Protein AF-A0A1Y4U0S9-F1 (afdb_monomer)

Secondary structure (DSSP, 8-state):
-HHHHHHHHHHHHHHHHHHHHHHHHHHHHHHHHHHHTT-S-HHHHHHHHHHSHHHHHHHHHHHHHHHTS------HHHHHHHHHHHHHHHHHHHHHHHHHHHHHHHHH--

pLDDT: mean 80.23, std 7.9, range [49.72, 89.56]

Structure (mmCIF, N/CA/C/O backbone):
data_AF-A0A1Y4U0S9-F1
#
_entry.id   AF-A0A1Y4U0S9-F1
#
loop_
_atom_site.group_PDB
_atom_site.id
_atom_site.type_symbol
_atom_site.label_atom_id
_atom_site.label_alt_id
_atom_site.label_comp_id
_atom_site.label_asym_id
_atom_site.label_entity_id
_atom_site.label_seq_id
_atom_site.pdbx_PDB_ins_code
_atom_site.Cartn_x
_atom_site.Cartn_y
_atom_site.Cartn_z
_atom_site.occupancy
_atom_site.B_iso_or_equiv
_atom_site.auth_seq_id
_atom_site.auth_comp_id
_atom_site.auth_asym_id
_atom_site.auth_atom_id
_atom_site.pdbx_PDB_model_num
ATOM 1 N N . MET A 1 1 ? 11.997 0.135 -33.592 1.00 58.25 1 MET A N 1
ATOM 2 C CA . MET A 1 1 ? 10.717 0.126 -32.851 1.00 58.25 1 MET A CA 1
ATOM 3 C C . MET A 1 1 ? 10.738 -0.818 -31.643 1.00 58.25 1 MET A C 1
ATOM 5 O O . MET A 1 1 ? 10.171 -0.451 -30.630 1.00 58.25 1 MET A O 1
ATOM 9 N N . GLU A 1 2 ? 11.461 -1.945 -31.673 1.00 71.19 2 GLU A N 1
ATOM 10 C CA . GLU A 1 2 ? 11.499 -2.925 -30.561 1.00 71.19 2 GLU A CA 1
ATOM 11 C C . GLU A 1 2 ? 12.079 -2.409 -29.223 1.00 71.19 2 GLU A C 1
ATOM 13 O O . GLU A 1 2 ? 11.519 -2.671 -28.161 1.00 71.19 2 GLU A O 1
ATOM 18 N N . TRP A 1 3 ? 13.178 -1.641 -29.243 1.00 75.75 3 TRP A N 1
ATOM 19 C CA . TRP A 1 3 ? 13.875 -1.222 -28.012 1.00 75.75 3 TRP A CA 1
ATOM 20 C C . TRP A 1 3 ? 13.047 -0.306 -27.102 1.00 75.75 3 TRP A C 1
ATOM 22 O O . TRP A 1 3 ? 13.068 -0.462 -25.884 1.00 75.75 3 TRP A O 1
ATOM 32 N N . HIS A 1 4 ? 12.278 0.617 -27.678 1.00 76.00 4 HIS 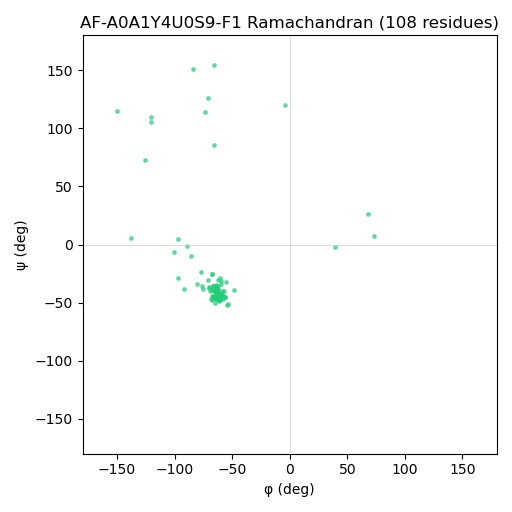A N 1
ATOM 33 C CA . HIS A 1 4 ? 11.447 1.546 -26.909 1.00 76.00 4 HIS A CA 1
ATOM 34 C C . HIS A 1 4 ? 10.266 0.838 -26.244 1.00 76.00 4 HIS A C 1
ATOM 36 O O . HIS A 1 4 ? 9.935 1.136 -25.097 1.00 76.00 4 HIS A O 1
ATOM 42 N N . THR A 1 5 ? 9.673 -0.145 -26.926 1.00 81.00 5 THR A N 1
ATOM 43 C CA . THR A 1 5 ? 8.606 -0.980 -26.364 1.00 81.00 5 THR A CA 1
ATOM 44 C C . THR A 1 5 ? 9.116 -1.767 -25.160 1.00 81.00 5 THR A C 1
ATOM 46 O O . THR A 1 5 ? 8.463 -1.781 -24.120 1.00 81.00 5 THR A O 1
ATOM 49 N N . ILE A 1 6 ? 10.315 -2.353 -25.252 1.00 84.12 6 ILE A N 1
ATOM 50 C CA . ILE A 1 6 ? 10.932 -3.096 -24.142 1.00 84.12 6 ILE A CA 1
ATOM 51 C C . ILE A 1 6 ? 11.160 -2.176 -22.932 1.00 84.12 6 ILE A C 1
ATOM 53 O O . ILE A 1 6 ? 10.769 -2.516 -21.815 1.00 84.12 6 ILE A O 1
ATOM 57 N N . VAL A 1 7 ? 11.729 -0.987 -23.150 1.00 82.56 7 VAL A N 1
ATOM 58 C CA . VAL A 1 7 ? 11.983 -0.009 -22.078 1.00 82.56 7 VAL A CA 1
ATOM 59 C C . VAL A 1 7 ? 10.674 0.477 -21.442 1.00 82.56 7 VAL A C 1
ATOM 61 O O . VAL A 1 7 ? 10.562 0.521 -20.215 1.00 82.56 7 VAL A O 1
ATOM 64 N N . SER A 1 8 ? 9.653 0.771 -22.250 1.00 82.12 8 SER A N 1
ATOM 65 C CA . SER A 1 8 ? 8.329 1.178 -21.766 1.00 82.12 8 SER A CA 1
ATOM 66 C C . SER A 1 8 ? 7.669 0.095 -20.902 1.00 82.12 8 SER A C 1
ATOM 68 O O . SER A 1 8 ? 7.154 0.394 -19.822 1.00 82.12 8 SER A O 1
ATOM 70 N N . VAL A 1 9 ? 7.760 -1.176 -21.310 1.00 87.06 9 VAL A N 1
ATOM 71 C CA . VAL A 1 9 ? 7.234 -2.317 -20.542 1.00 87.06 9 VAL A CA 1
ATOM 72 C C . VAL A 1 9 ? 7.970 -2.487 -19.209 1.00 87.06 9 VAL A C 1
ATOM 74 O O . VAL A 1 9 ? 7.325 -2.734 -18.186 1.00 87.06 9 VAL A O 1
ATOM 77 N N . MET A 1 10 ? 9.294 -2.296 -19.175 1.00 88.06 10 MET A N 1
ATOM 78 C CA . MET A 1 10 ? 10.069 -2.346 -17.927 1.00 88.06 10 MET A CA 1
ATOM 79 C C . MET A 1 10 ? 9.627 -1.265 -16.933 1.00 88.06 10 MET A C 1
ATOM 81 O O . MET A 1 10 ? 9.384 -1.568 -15.763 1.00 88.06 10 MET A O 1
ATOM 85 N N . PHE A 1 11 ? 9.462 -0.019 -17.385 1.00 86.69 11 PHE A N 1
ATOM 86 C CA . PHE A 1 11 ? 8.954 1.050 -16.520 1.00 86.69 11 PHE A CA 1
ATOM 87 C C . PHE A 1 11 ? 7.498 0.820 -16.103 1.00 86.69 11 PHE A C 1
ATOM 89 O O . PHE A 1 11 ? 7.149 1.069 -14.947 1.00 86.69 11 PHE A O 1
ATOM 96 N N . GLY A 1 12 ? 6.669 0.261 -16.990 1.00 86.12 12 GLY A N 1
ATOM 97 C CA . GLY A 1 12 ? 5.315 -0.178 -16.657 1.00 86.12 12 GLY A CA 1
ATOM 98 C C . GLY A 1 12 ? 5.297 -1.183 -15.501 1.00 86.12 12 GLY A C 1
ATOM 99 O O . GLY A 1 12 ? 4.538 -1.010 -14.546 1.00 86.12 12 GLY A O 1
ATOM 100 N N . ALA A 1 13 ? 6.186 -2.180 -15.517 1.00 89.25 13 ALA A N 1
ATOM 101 C CA . ALA A 1 13 ? 6.307 -3.151 -14.429 1.00 89.25 13 ALA A CA 1
ATOM 102 C C . ALA A 1 13 ? 6.708 -2.494 -13.093 1.00 89.25 13 ALA A C 1
ATOM 104 O O . ALA A 1 13 ? 6.148 -2.831 -12.047 1.00 89.25 13 ALA A O 1
ATOM 105 N N . ILE A 1 14 ? 7.618 -1.513 -13.120 1.00 88.19 14 ILE A N 1
ATOM 106 C CA . ILE A 1 14 ? 8.027 -0.750 -11.926 1.00 88.19 14 ILE A CA 1
ATOM 107 C C . ILE A 1 14 ? 6.832 -0.002 -11.319 1.00 88.19 14 ILE A C 1
ATOM 109 O O . ILE A 1 14 ? 6.634 -0.036 -10.101 1.00 88.19 14 ILE A O 1
ATOM 113 N N . ILE A 1 15 ? 6.000 0.627 -12.157 1.00 88.25 15 ILE A N 1
ATOM 114 C CA . ILE A 1 15 ? 4.784 1.313 -11.699 1.00 88.25 15 ILE A CA 1
ATOM 115 C C . ILE A 1 15 ? 3.818 0.320 -11.058 1.00 88.25 15 ILE A C 1
ATOM 117 O O . ILE A 1 15 ? 3.318 0.593 -9.968 1.00 88.25 15 ILE A O 1
ATOM 121 N N . VAL A 1 16 ? 3.577 -0.837 -11.681 1.00 88.88 16 VAL A N 1
ATOM 122 C CA . VAL A 1 16 ? 2.666 -1.859 -11.136 1.00 88.88 16 VAL A CA 1
ATOM 123 C C . VAL A 1 16 ? 3.116 -2.303 -9.743 1.00 88.88 16 VAL A C 1
ATOM 125 O O . VAL A 1 16 ? 2.309 -2.314 -8.811 1.00 88.88 16 VAL A O 1
ATOM 128 N N . VAL A 1 17 ? 4.406 -2.594 -9.562 1.00 89.56 17 VAL A N 1
ATOM 129 C CA . VAL A 1 17 ? 4.962 -2.965 -8.249 1.00 89.56 17 VAL A CA 1
ATOM 130 C C . VAL A 1 17 ? 4.807 -1.827 -7.233 1.00 89.56 17 VAL A C 1
ATOM 132 O O . VAL A 1 17 ? 4.432 -2.074 -6.080 1.00 89.56 17 VAL A O 1
ATOM 135 N N . GLY A 1 18 ? 5.038 -0.580 -7.653 1.00 86.81 18 GLY A N 1
ATOM 136 C CA . GLY A 1 18 ? 4.838 0.611 -6.825 1.00 86.81 18 GLY A CA 1
ATOM 137 C C . GLY A 1 18 ? 3.385 0.780 -6.371 1.00 86.81 18 GLY A C 1
ATOM 138 O O . GLY A 1 18 ? 3.130 0.959 -5.178 1.00 86.81 18 GLY A O 1
ATOM 139 N N . VAL A 1 19 ? 2.427 0.646 -7.293 1.00 86.56 19 VAL A N 1
ATOM 140 C CA . VAL A 1 19 ? 0.983 0.763 -7.027 1.00 86.56 19 VAL A CA 1
ATOM 141 C C . VAL A 1 19 ? 0.504 -0.339 -6.086 1.00 86.56 19 VAL A C 1
ATOM 143 O O . VAL A 1 19 ? -0.162 -0.043 -5.094 1.00 86.56 19 VAL A O 1
ATOM 146 N N . VAL A 1 20 ? 0.877 -1.597 -6.330 1.00 87.81 20 VAL A N 1
ATOM 147 C CA . VAL A 1 20 ? 0.496 -2.722 -5.456 1.00 87.81 20 VAL A CA 1
ATOM 148 C C . VAL A 1 20 ? 1.049 -2.525 -4.043 1.00 87.81 20 VAL A C 1
ATOM 150 O O . VAL A 1 20 ? 0.323 -2.680 -3.057 1.00 87.81 20 VAL A O 1
ATOM 153 N N . SER A 1 21 ? 2.314 -2.111 -3.932 1.00 86.12 21 SER A N 1
ATOM 154 C CA . SER A 1 21 ? 2.952 -1.826 -2.643 1.00 86.12 21 SER A CA 1
ATOM 155 C C . SER A 1 21 ? 2.272 -0.668 -1.914 1.00 86.12 21 SER A C 1
ATOM 157 O O . SER A 1 21 ? 2.045 -0.748 -0.706 1.00 86.12 21 SER A O 1
ATOM 159 N N . PHE A 1 22 ? 1.910 0.396 -2.633 1.00 85.81 22 PHE A N 1
ATOM 160 C CA . PHE A 1 22 ? 1.184 1.537 -2.083 1.00 85.81 22 PHE A CA 1
ATOM 161 C C . PHE A 1 22 ? -0.202 1.131 -1.563 1.00 85.81 22 PHE A C 1
ATOM 163 O O . PHE A 1 22 ? -0.548 1.451 -0.424 1.00 85.81 22 PHE A O 1
ATOM 170 N N . LEU A 1 23 ? -0.965 0.357 -2.342 1.00 85.56 23 LEU A N 1
ATOM 171 C CA . LEU A 1 23 ? -2.292 -0.129 -1.953 1.00 85.56 23 LEU A CA 1
ATOM 172 C C . LEU A 1 23 ? -2.238 -1.030 -0.717 1.00 85.56 23 LEU A C 1
ATOM 174 O O . LEU A 1 23 ? -3.041 -0.856 0.200 1.00 85.56 23 LEU A O 1
ATOM 178 N N . TYR A 1 24 ? -1.278 -1.956 -0.645 1.00 85.56 24 TYR A N 1
ATOM 179 C CA . TYR A 1 24 ? -1.121 -2.836 0.517 1.00 85.56 24 TYR A CA 1
ATOM 180 C C . TYR A 1 24 ? -0.892 -2.045 1.811 1.00 85.56 24 TYR A C 1
ATOM 182 O O . TYR A 1 24 ? -1.464 -2.331 2.869 1.00 85.56 24 TYR A O 1
ATOM 190 N N . GLN A 1 25 ? -0.062 -1.014 1.730 1.00 87.06 25 GLN A N 1
ATOM 191 C CA . GLN A 1 25 ? 0.260 -0.203 2.890 1.00 87.06 25 GLN A CA 1
ATOM 192 C C . GLN A 1 25 ? -0.871 0.747 3.272 1.00 87.06 25 GLN A C 1
ATOM 194 O O . GLN A 1 25 ? -1.154 0.890 4.463 1.00 87.06 25 GLN A O 1
ATOM 199 N N . LEU A 1 26 ? -1.556 1.329 2.283 1.00 85.62 26 LEU A N 1
ATOM 200 C CA . LEU A 1 26 ? -2.760 2.128 2.493 1.00 85.62 26 LEU A CA 1
ATOM 201 C C . LEU A 1 26 ? -3.854 1.297 3.176 1.00 85.62 26 LEU A C 1
ATOM 203 O O . LEU A 1 26 ? -4.392 1.728 4.195 1.00 85.62 26 LEU A O 1
ATOM 207 N N . TYR A 1 27 ? -4.106 0.075 2.693 1.00 86.00 27 TYR A N 1
ATOM 208 C CA . TYR A 1 27 ? -5.005 -0.887 3.335 1.00 86.00 27 TYR A CA 1
ATOM 209 C C . TYR A 1 27 ? -4.623 -1.110 4.802 1.00 86.00 27 TYR A C 1
ATOM 211 O O . TYR A 1 27 ? -5.458 -0.973 5.696 1.00 86.00 27 TYR A O 1
ATOM 219 N N . SER A 1 28 ? -3.351 -1.416 5.070 1.00 85.19 28 SER A N 1
ATOM 220 C CA . SER A 1 28 ? -2.887 -1.698 6.431 1.00 85.19 28 SER A CA 1
ATOM 221 C C . SER A 1 28 ? -3.026 -0.490 7.366 1.00 85.19 28 SER A C 1
ATOM 223 O O . SER A 1 28 ? -3.408 -0.652 8.526 1.00 85.19 28 SER A O 1
ATOM 225 N N . LEU A 1 29 ? -2.765 0.722 6.865 1.00 85.12 29 LEU A N 1
ATOM 226 C CA . LEU A 1 29 ? -2.956 1.968 7.611 1.00 85.12 29 LEU A CA 1
ATOM 227 C C . LEU A 1 29 ? -4.431 2.217 7.938 1.00 85.12 29 LEU A C 1
ATOM 229 O O . LEU A 1 29 ? -4.745 2.547 9.080 1.00 85.12 29 LEU A O 1
ATOM 233 N N . VAL A 1 30 ? -5.329 2.021 6.971 1.00 86.25 30 VAL A N 1
ATOM 234 C CA . VAL A 1 30 ? -6.777 2.183 7.165 1.00 86.25 30 VAL A CA 1
ATOM 235 C C . VAL A 1 30 ? -7.317 1.151 8.154 1.00 86.25 30 VAL A C 1
ATOM 237 O O . VAL A 1 30 ? -8.112 1.495 9.022 1.00 86.25 30 VAL A O 1
ATOM 240 N N . VAL A 1 31 ? -6.849 -0.098 8.096 1.00 86.88 31 VAL A N 1
ATOM 241 C CA . VAL A 1 31 ? -7.252 -1.140 9.054 1.00 86.88 31 VAL A CA 1
ATOM 242 C C . VAL A 1 31 ? -6.832 -0.781 10.481 1.00 86.88 31 VAL A C 1
ATOM 244 O O . VAL A 1 31 ? -7.628 -0.960 11.405 1.00 86.88 31 VAL 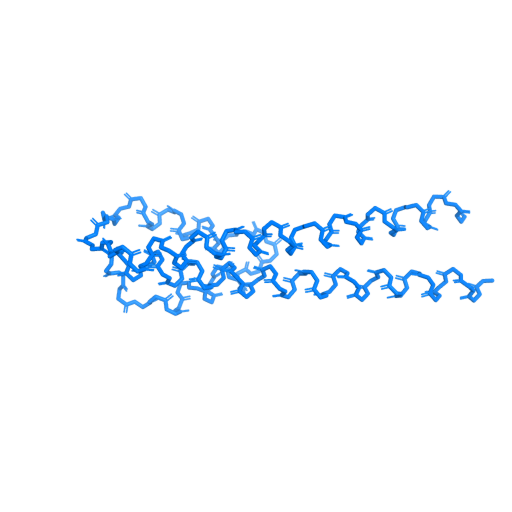A O 1
ATOM 247 N N . ILE A 1 32 ? -5.615 -0.259 10.676 1.00 84.19 32 ILE A N 1
ATOM 248 C CA . ILE A 1 32 ? -5.148 0.178 12.001 1.00 84.19 32 ILE A CA 1
ATOM 249 C C . ILE A 1 32 ? -5.927 1.408 12.474 1.00 84.19 32 ILE A C 1
ATOM 251 O O . ILE A 1 32 ? -6.404 1.409 13.605 1.00 84.19 32 ILE A O 1
ATOM 255 N N . ASP A 1 33 ? -6.113 2.422 11.626 1.00 84.12 33 ASP A N 1
ATOM 256 C CA . ASP A 1 33 ? -6.872 3.636 11.974 1.00 84.12 33 ASP A CA 1
ATOM 257 C C . ASP A 1 33 ? -8.352 3.321 12.276 1.00 84.12 33 ASP A C 1
ATOM 259 O O . ASP A 1 33 ? -8.934 3.884 13.200 1.00 84.12 33 ASP A O 1
ATOM 263 N N . ALA A 1 34 ? -8.960 2.359 11.579 1.00 85.00 34 ALA A N 1
ATOM 264 C CA . ALA A 1 34 ? -10.313 1.898 11.879 1.00 85.00 34 ALA A CA 1
ATOM 265 C C . ALA A 1 34 ? -10.383 1.117 13.204 1.00 85.00 34 ALA A C 1
ATOM 267 O O . ALA A 1 34 ? -11.359 1.251 13.948 1.00 85.00 34 ALA A O 1
ATOM 268 N N . LYS A 1 35 ? -9.345 0.330 13.522 1.00 84.44 35 LYS A N 1
ATOM 269 C CA . LYS A 1 35 ? -9.240 -0.428 14.778 1.00 84.44 35 LYS A CA 1
ATOM 270 C C . LYS A 1 35 ? -9.074 0.496 15.988 1.00 84.44 35 LYS A C 1
ATOM 272 O O . LYS A 1 35 ? -9.768 0.299 16.981 1.00 84.44 35 LYS A O 1
ATOM 277 N N . THR A 1 36 ? -8.222 1.519 15.902 1.00 82.75 36 THR A N 1
ATOM 278 C CA . THR A 1 36 ? -7.992 2.482 17.003 1.00 82.75 36 THR A CA 1
ATOM 279 C C . THR A 1 36 ? -9.213 3.362 17.290 1.00 82.75 36 THR A C 1
ATOM 281 O O . THR A 1 36 ? -9.412 3.824 18.416 1.00 82.75 36 THR A O 1
ATOM 284 N N . ARG A 1 37 ? -10.073 3.564 16.286 1.00 82.56 37 ARG A N 1
ATOM 285 C CA . ARG A 1 37 ? -11.359 4.274 16.397 1.00 82.56 37 ARG A CA 1
ATOM 286 C C . ARG A 1 37 ? -12.543 3.374 16.772 1.00 82.56 37 ARG A C 1
ATOM 288 O O . ARG A 1 37 ? -13.659 3.870 16.880 1.00 82.56 37 ARG A O 1
ATOM 295 N N . GLY A 1 38 ? -12.336 2.064 16.933 1.00 79.50 38 GLY A N 1
ATOM 296 C CA . GLY A 1 38 ? -13.399 1.122 17.307 1.00 79.50 38 GLY A CA 1
ATOM 297 C C . GLY A 1 38 ? -14.475 0.905 16.233 1.00 79.50 38 GLY A C 1
ATOM 298 O O . GLY A 1 38 ? -15.614 0.570 16.555 1.00 79.50 38 GLY A O 1
ATOM 299 N N . ILE A 1 39 ? -14.154 1.095 14.949 1.00 81.56 39 ILE A N 1
ATOM 300 C CA . ILE A 1 39 ? -15.105 0.868 13.851 1.00 81.56 39 ILE A CA 1
ATO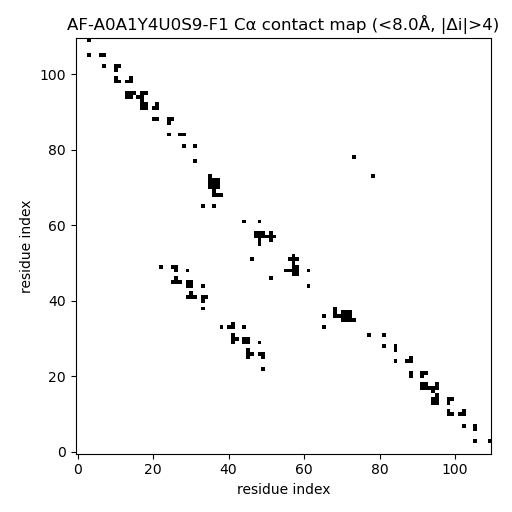M 301 C C . ILE A 1 39 ? -15.351 -0.647 13.705 1.00 81.56 39 ILE A C 1
ATOM 303 O O . ILE A 1 39 ? -14.401 -1.404 13.528 1.00 81.56 39 ILE A O 1
ATOM 307 N N . LYS A 1 40 ? -16.621 -1.094 13.727 1.00 77.56 40 LYS A N 1
ATOM 308 C CA . LYS A 1 40 ? -17.027 -2.525 13.740 1.00 77.56 40 LYS A CA 1
ATOM 309 C C . LYS A 1 40 ? -16.332 -3.423 12.699 1.00 77.56 40 LYS A C 1
ATOM 311 O O . LYS A 1 40 ? -16.013 -4.566 13.007 1.00 77.56 40 LYS A O 1
ATOM 316 N N . HIS A 1 41 ? -16.108 -2.936 11.474 1.00 83.50 41 HIS A N 1
ATOM 317 C CA . HI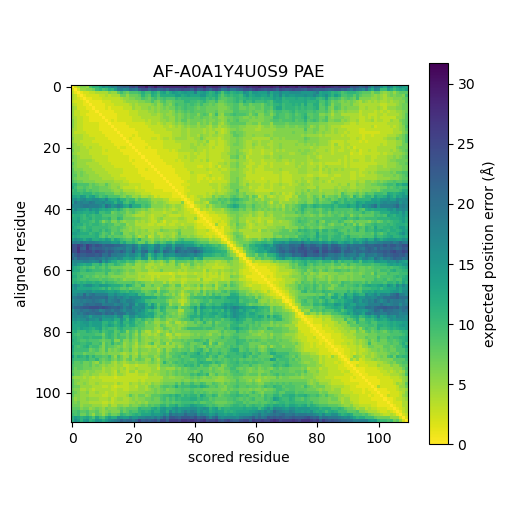S A 1 41 ? -15.579 -3.740 10.360 1.00 83.50 41 HIS A CA 1
ATOM 318 C C . HIS A 1 41 ? -14.328 -3.109 9.720 1.00 83.50 41 HIS A C 1
ATOM 320 O O . HIS A 1 41 ? -14.395 -2.615 8.594 1.00 83.50 41 HIS A O 1
ATOM 326 N N . PRO A 1 42 ? -13.160 -3.134 10.386 1.00 79.44 42 PRO A N 1
ATOM 327 C CA . PRO A 1 42 ? -11.965 -2.422 9.920 1.00 79.44 42 PRO A CA 1
ATOM 328 C C . PRO A 1 42 ? -11.430 -2.955 8.580 1.00 79.44 42 PRO A C 1
ATOM 330 O O . PRO A 1 42 ? -10.985 -2.180 7.739 1.00 79.44 42 PRO A O 1
ATOM 333 N N . ARG A 1 43 ? -11.535 -4.269 8.334 1.00 81.50 43 ARG A N 1
ATOM 334 C CA . ARG A 1 43 ? -11.130 -4.898 7.061 1.00 81.50 43 ARG A CA 1
ATOM 335 C C . ARG A 1 43 ? -12.002 -4.470 5.880 1.00 81.50 43 ARG A C 1
ATOM 337 O O . ARG A 1 43 ? -11.483 -4.299 4.783 1.00 81.50 43 ARG A O 1
ATOM 344 N N . PHE A 1 44 ? -13.301 -4.268 6.114 1.00 82.94 44 PHE A N 1
ATOM 345 C CA . PHE A 1 44 ? -14.229 -3.803 5.082 1.00 82.94 44 PHE A CA 1
ATOM 346 C C . PHE A 1 44 ? -13.877 -2.385 4.642 1.00 82.94 44 PHE A C 1
A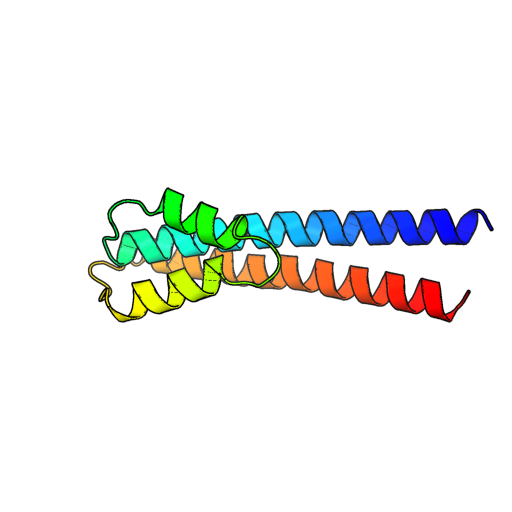TOM 348 O O . PHE A 1 44 ? -13.776 -2.125 3.452 1.00 82.94 44 PHE A O 1
ATOM 355 N N . TRP A 1 45 ? -13.604 -1.492 5.597 1.00 81.75 45 TRP A N 1
ATOM 356 C CA . TRP A 1 45 ? -13.167 -0.131 5.290 1.00 81.75 45 TRP A CA 1
ATOM 357 C C . TRP A 1 45 ? -11.811 -0.104 4.588 1.00 81.75 45 TRP A C 1
ATOM 359 O O . TRP A 1 45 ? -11.668 0.613 3.607 1.00 81.75 45 TRP A O 1
ATOM 369 N N . GLY A 1 46 ? -10.858 -0.940 5.014 1.00 80.62 46 GLY A N 1
ATOM 370 C CA . GLY A 1 46 ? -9.587 -1.112 4.309 1.00 80.62 46 GLY A CA 1
ATOM 371 C C . GLY A 1 46 ? -9.787 -1.489 2.841 1.00 80.62 46 GLY A C 1
ATOM 372 O O . GLY A 1 46 ? -9.269 -0.806 1.962 1.00 80.62 46 GLY A O 1
ATOM 373 N N . LEU A 1 47 ? -10.577 -2.530 2.568 1.00 81.56 47 LEU A N 1
ATOM 374 C CA . LEU A 1 47 ? -10.886 -2.950 1.199 1.00 81.56 47 LEU A CA 1
ATOM 375 C C . LEU A 1 47 ? -11.649 -1.868 0.434 1.00 81.56 47 LEU A C 1
ATOM 377 O O . LEU A 1 47 ? -11.315 -1.584 -0.704 1.00 81.56 47 LEU A O 1
ATOM 381 N N . PHE A 1 48 ? -12.624 -1.207 1.052 1.00 80.69 48 PHE A N 1
ATOM 382 C CA . PHE A 1 48 ? -13.385 -0.145 0.399 1.00 80.69 48 PHE A CA 1
ATOM 383 C C . PHE A 1 48 ? -12.495 1.042 0.000 1.00 80.69 48 PHE A C 1
ATOM 385 O O . PHE A 1 48 ? -12.685 1.624 -1.064 1.00 80.69 48 PHE A O 1
ATOM 392 N N . THR A 1 49 ? -11.481 1.376 0.806 1.00 79.81 49 THR A N 1
ATOM 393 C CA . THR A 1 49 ? -10.520 2.435 0.462 1.00 79.81 49 THR A CA 1
ATOM 394 C C . THR A 1 49 ? -9.563 2.065 -0.666 1.00 79.81 49 THR A C 1
ATOM 396 O O . THR A 1 49 ? -9.152 2.958 -1.400 1.00 79.81 49 THR A O 1
ATOM 399 N N . THR A 1 50 ? -9.207 0.785 -0.818 1.00 77.19 50 THR A N 1
ATOM 400 C CA . THR A 1 50 ? -8.238 0.336 -1.831 1.00 77.19 50 THR A CA 1
ATOM 401 C C . THR A 1 50 ? -8.874 -0.191 -3.114 1.00 77.19 50 THR A C 1
ATOM 403 O O . THR A 1 50 ? -8.266 -0.068 -4.171 1.00 77.19 50 THR A O 1
ATOM 406 N N . LEU A 1 51 ? -10.085 -0.749 -3.039 1.00 72.88 51 LEU A N 1
ATOM 407 C CA . LEU A 1 51 ? -10.871 -1.260 -4.171 1.00 72.88 51 LEU A CA 1
ATOM 408 C C . LEU A 1 51 ? -11.969 -0.293 -4.639 1.00 72.88 51 LEU A C 1
ATOM 410 O O . LEU A 1 51 ? -12.629 -0.572 -5.639 1.00 72.88 51 LEU A O 1
ATOM 414 N N . GLY A 1 52 ? -12.202 0.816 -3.929 1.00 60.69 52 GLY A N 1
ATOM 415 C CA . GLY A 1 52 ? -13.191 1.832 -4.292 1.00 60.69 52 GLY A CA 1
ATOM 416 C C . GLY A 1 52 ? -12.816 2.548 -5.591 1.00 60.69 52 GLY A C 1
ATOM 417 O O . GLY A 1 52 ? -12.142 3.573 -5.552 1.00 60.69 52 GLY A O 1
ATOM 418 N N . ASN A 1 53 ? -13.216 1.941 -6.710 1.00 54.50 53 ASN A N 1
ATOM 419 C CA . ASN A 1 53 ? -13.188 2.393 -8.103 1.00 54.50 53 ASN A CA 1
ATOM 420 C C . ASN A 1 53 ? -12.700 3.834 -8.380 1.00 54.50 53 ASN A C 1
ATOM 422 O O . ASN A 1 53 ? -13.323 4.800 -7.960 1.00 54.50 53 ASN A O 1
ATOM 426 N N . ASN A 1 54 ? -11.617 3.934 -9.166 1.00 55.09 54 ASN A N 1
ATOM 427 C CA . ASN A 1 54 ? -11.143 4.987 -10.096 1.00 55.09 54 ASN A CA 1
ATOM 428 C C . ASN A 1 54 ? -11.279 6.499 -9.774 1.00 55.09 54 ASN A C 1
ATOM 430 O O . ASN A 1 54 ? -10.790 7.311 -10.555 1.00 55.09 54 ASN A O 1
ATOM 434 N N . THR A 1 55 ? -11.870 6.924 -8.656 1.00 49.72 55 THR A N 1
ATOM 435 C CA . THR A 1 55 ? -12.134 8.347 -8.345 1.00 49.72 55 THR A CA 1
ATOM 436 C C . THR A 1 55 ? -11.822 8.709 -6.884 1.00 49.72 55 THR A C 1
ATOM 438 O O . THR A 1 55 ? -12.028 9.834 -6.448 1.00 49.72 55 THR A O 1
ATOM 441 N N . GLY A 1 56 ? -11.260 7.794 -6.087 1.00 57.78 56 GLY A N 1
ATOM 442 C CA . GLY A 1 56 ? -10.908 8.095 -4.691 1.00 57.78 56 GLY A CA 1
ATOM 443 C C . GLY A 1 56 ? -12.118 8.192 -3.749 1.00 57.78 56 GLY A C 1
ATOM 444 O O . GLY A 1 56 ? -11.956 8.501 -2.567 1.00 57.78 56 GLY A O 1
ATOM 445 N N . ASN A 1 57 ? -13.321 7.856 -4.230 1.00 66.56 57 ASN A N 1
ATOM 446 C CA . ASN A 1 57 ? -14.562 7.849 -3.453 1.00 66.56 57 ASN A CA 1
ATOM 447 C C . ASN A 1 57 ? -14.480 6.897 -2.250 1.00 66.56 57 ASN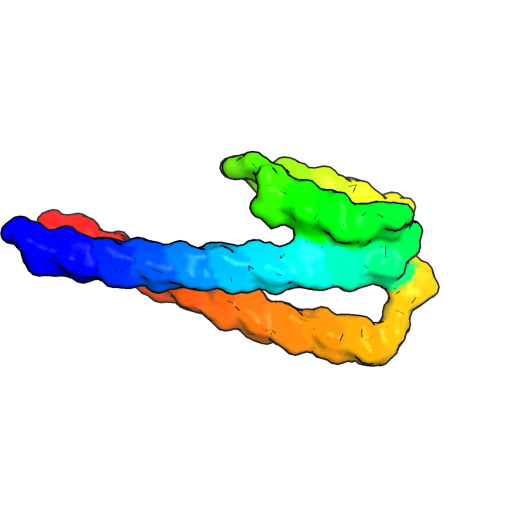 A C 1
ATOM 449 O O . ASN A 1 57 ? -15.000 7.217 -1.185 1.00 66.56 57 ASN A O 1
ATOM 453 N N . GLY A 1 58 ? -13.768 5.771 -2.374 1.00 77.19 58 GLY A N 1
ATOM 454 C CA . GLY A 1 58 ? -13.549 4.837 -1.266 1.00 77.19 58 GLY A CA 1
ATOM 455 C C . GLY A 1 58 ? -12.822 5.474 -0.078 1.00 77.19 58 GLY A C 1
ATOM 456 O O . GLY A 1 58 ? -13.262 5.373 1.071 1.00 77.19 58 GLY A O 1
ATOM 457 N N . LEU A 1 59 ? -11.737 6.200 -0.364 1.00 80.38 59 LEU A N 1
ATOM 458 C CA . LEU A 1 59 ? -10.984 6.955 0.637 1.00 80.38 59 LEU A CA 1
ATOM 459 C C . LEU A 1 59 ? -11.788 8.148 1.163 1.00 80.38 59 LEU A C 1
ATOM 461 O O . LEU A 1 59 ? -11.790 8.397 2.367 1.00 80.38 59 LEU A O 1
ATOM 465 N N . LEU A 1 60 ? -12.509 8.857 0.294 1.00 82.94 60 LEU A N 1
ATOM 466 C CA . LEU A 1 60 ? -13.325 10.007 0.681 1.00 82.94 60 LEU A CA 1
ATOM 467 C C . LEU A 1 60 ? -14.419 9.617 1.689 1.00 82.94 60 LEU A C 1
ATOM 469 O O . LEU A 1 60 ? -14.563 10.254 2.734 1.00 82.94 60 LEU A O 1
ATOM 473 N N . VAL A 1 61 ? -15.143 8.526 1.426 1.00 83.69 61 VAL A N 1
ATOM 474 C CA . VAL A 1 61 ? -16.178 8.003 2.332 1.00 83.69 61 VAL A CA 1
ATOM 475 C C . VAL A 1 61 ? -15.555 7.554 3.658 1.00 83.69 61 VAL A C 1
ATOM 477 O O . VAL A 1 61 ? -16.120 7.830 4.720 1.00 83.69 61 VAL A O 1
ATOM 480 N N . TYR A 1 62 ? -14.365 6.942 3.631 1.00 84.25 62 TYR A N 1
ATOM 481 C CA . TYR A 1 62 ? -13.623 6.621 4.854 1.00 84.25 62 TYR A CA 1
ATOM 482 C C . TYR A 1 62 ? -13.269 7.877 5.667 1.00 84.25 62 TYR A C 1
ATOM 484 O O . TYR A 1 62 ? -13.473 7.914 6.884 1.00 84.25 62 TYR A O 1
ATOM 492 N N . LEU A 1 63 ? -12.799 8.941 5.007 1.00 83.25 63 LEU A N 1
ATOM 493 C CA . LEU A 1 63 ? -12.470 10.215 5.652 1.00 83.25 63 LEU A CA 1
ATOM 494 C C . LEU A 1 63 ? -13.706 10.911 6.243 1.00 83.25 63 LEU A C 1
ATOM 496 O O . LEU A 1 63 ? -13.614 11.495 7.322 1.00 83.25 63 LEU A O 1
ATOM 500 N N . ILE A 1 64 ? -14.870 10.826 5.599 1.00 86.06 64 ILE A N 1
ATOM 501 C CA . ILE A 1 64 ? -16.124 11.360 6.155 1.00 86.06 64 ILE A CA 1
ATOM 502 C C . ILE A 1 64 ? -16.545 10.547 7.385 1.00 86.06 64 ILE A C 1
ATOM 504 O O . ILE A 1 64 ? -16.809 11.120 8.444 1.00 86.06 64 ILE A O 1
ATOM 508 N N . ARG A 1 65 ? -16.535 9.211 7.286 1.00 83.19 65 ARG A N 1
ATOM 509 C CA . ARG A 1 65 ? -16.873 8.303 8.396 1.00 83.19 65 ARG A CA 1
ATOM 510 C C . ARG A 1 65 ? -15.990 8.558 9.615 1.00 83.19 65 ARG A C 1
ATOM 512 O O . ARG A 1 65 ? -16.511 8.637 10.727 1.00 83.19 65 ARG A O 1
ATOM 519 N N . ARG A 1 66 ? -14.676 8.714 9.419 1.00 82.50 66 ARG A N 1
ATOM 520 C CA . ARG A 1 66 ? -13.725 8.884 10.525 1.00 82.50 66 ARG A CA 1
ATOM 521 C C . ARG A 1 66 ? -13.896 10.213 11.267 1.00 82.50 66 ARG A C 1
ATOM 523 O O . ARG A 1 66 ? -13.522 10.279 12.433 1.00 82.50 66 ARG A O 1
ATOM 530 N N . ARG A 1 67 ? -14.438 11.266 10.632 1.00 82.75 67 ARG A N 1
ATOM 531 C CA . ARG A 1 67 ? -14.701 12.554 11.312 1.00 82.75 67 ARG A CA 1
ATOM 532 C C . ARG A 1 67 ? -15.670 12.395 12.481 1.00 82.75 67 ARG A C 1
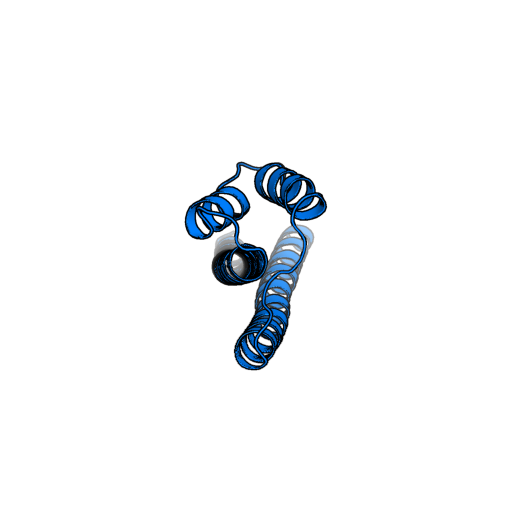ATOM 534 O O . ARG A 1 67 ? -15.559 13.139 13.443 1.00 82.75 67 ARG A O 1
ATOM 541 N N . ASN A 1 68 ? -16.569 11.415 12.402 1.00 79.19 68 ASN A N 1
ATOM 542 C CA . ASN A 1 68 ? -17.572 11.147 13.428 1.00 79.19 68 ASN A CA 1
ATOM 543 C C . ASN A 1 68 ? -17.159 10.034 14.417 1.00 79.19 68 ASN A C 1
ATOM 545 O O . ASN A 1 68 ? -17.966 9.617 15.242 1.00 79.19 68 ASN A O 1
ATOM 549 N N . CYS A 1 69 ? -15.930 9.509 14.321 1.00 77.06 69 CYS A N 1
ATOM 550 C CA . CYS A 1 69 ? -15.418 8.453 15.199 1.00 77.06 69 CYS A CA 1
ATOM 551 C C . CYS A 1 69 ? -14.166 8.953 15.947 1.00 77.06 69 CYS A C 1
ATOM 553 O O . CYS A 1 69 ? -13.101 9.064 15.318 1.00 77.06 69 CYS A O 1
ATOM 555 N N . PRO A 1 70 ? -14.269 9.263 17.258 1.00 76.19 70 PRO A N 1
ATOM 556 C CA . PRO A 1 70 ? -13.120 9.663 18.063 1.00 76.19 70 PRO A CA 1
ATOM 557 C C . PRO A 1 70 ? -12.124 8.506 18.211 1.00 76.19 70 PRO A C 1
ATOM 559 O O . PRO A 1 70 ? -12.479 7.333 18.095 1.00 76.19 70 PRO A O 1
ATOM 562 N N . VAL A 1 71 ? -10.852 8.834 18.436 1.00 76.56 71 VAL A N 1
ATOM 563 C CA . VAL A 1 71 ? -9.815 7.826 18.696 1.00 76.56 71 VAL A CA 1
ATOM 564 C C . VAL A 1 71 ? -10.027 7.304 20.111 1.00 76.56 71 VAL A C 1
ATOM 566 O O . VAL A 1 71 ? -9.898 8.062 21.067 1.00 76.56 71 VAL A O 1
ATOM 569 N N . VAL A 1 72 ? -10.387 6.028 20.233 1.00 75.56 72 VAL A N 1
ATOM 570 C CA . VAL A 1 72 ? -10.761 5.419 21.517 1.00 75.56 72 VAL A CA 1
ATOM 571 C C . VAL A 1 72 ? -9.548 4.788 22.186 1.00 75.56 72 VAL A C 1
ATOM 573 O O . VAL A 1 72 ? -9.402 4.872 23.401 1.00 75.56 72 VAL A O 1
ATOM 576 N N . ASN A 1 73 ? -8.664 4.158 21.407 1.00 69.06 73 ASN A N 1
ATOM 577 C CA . ASN A 1 73 ? -7.506 3.470 21.963 1.00 69.06 73 ASN A CA 1
ATOM 578 C C . ASN A 1 73 ? -6.336 3.495 20.973 1.00 69.06 73 ASN A C 1
ATOM 580 O O . ASN A 1 73 ? -6.429 2.923 19.886 1.00 69.06 73 ASN A O 1
ATOM 584 N N . ILE A 1 74 ? -5.245 4.177 21.330 1.00 76.31 74 ILE A N 1
ATOM 585 C CA . ILE A 1 74 ? -4.001 4.177 20.556 1.00 76.31 74 ILE A CA 1
ATOM 586 C C . ILE A 1 74 ? -2.873 3.641 21.431 1.00 76.31 74 ILE A C 1
ATOM 588 O O . ILE A 1 74 ? -2.436 4.290 22.379 1.00 76.31 74 ILE A O 1
ATOM 592 N N . THR A 1 75 ? -2.395 2.440 21.117 1.00 78.31 75 THR A N 1
ATOM 593 C CA . THR A 1 75 ? -1.270 1.841 21.841 1.00 78.31 75 THR A CA 1
ATOM 594 C C . THR A 1 75 ? 0.045 2.357 21.255 1.00 78.31 75 THR A C 1
ATOM 596 O O . THR A 1 75 ? 0.142 2.607 20.053 1.00 78.31 75 THR A O 1
ATOM 599 N N . GLU A 1 76 ? 1.109 2.444 22.058 1.00 78.06 76 GLU A N 1
ATOM 600 C CA . GLU A 1 76 ? 2.463 2.762 21.563 1.00 78.06 76 GLU A CA 1
ATOM 601 C C . GLU A 1 76 ? 2.926 1.800 20.446 1.00 78.06 76 GLU A C 1
ATOM 603 O O . GLU A 1 76 ? 3.583 2.209 19.488 1.00 78.06 76 GLU A O 1
ATOM 608 N N . LYS A 1 77 ? 2.490 0.533 20.496 1.00 76.75 77 LYS A N 1
ATOM 609 C CA . LYS A 1 77 ? 2.706 -0.459 19.427 1.00 76.75 77 LYS A CA 1
ATOM 610 C C . LYS A 1 77 ? 2.042 -0.052 18.104 1.00 76.75 77 LYS A C 1
ATOM 612 O O . LYS A 1 77 ? 2.669 -0.162 17.051 1.00 76.75 77 LYS A O 1
ATOM 617 N N . ASP A 1 78 ? 0.820 0.479 18.159 1.00 76.38 78 ASP A N 1
ATOM 618 C CA . ASP A 1 78 ? 0.085 0.941 16.975 1.00 76.38 78 ASP A CA 1
ATOM 619 C C . ASP A 1 78 ? 0.762 2.179 16.365 1.00 76.38 78 ASP A C 1
ATOM 621 O O . ASP A 1 78 ? 0.909 2.272 15.146 1.00 76.38 78 ASP A O 1
ATOM 625 N N . LYS A 1 79 ? 1.263 3.104 17.200 1.00 78.12 79 LYS A N 1
ATOM 626 C CA . LYS A 1 79 ? 2.043 4.269 16.736 1.00 78.12 79 LYS A CA 1
ATOM 627 C C . LYS A 1 79 ? 3.321 3.845 16.011 1.00 78.12 79 LYS A C 1
ATOM 629 O O . LYS A 1 79 ? 3.651 4.400 14.956 1.00 78.12 79 LYS A O 1
ATOM 634 N N . LEU A 1 80 ? 4.022 2.844 16.545 1.00 81.31 80 LEU A N 1
ATOM 635 C CA . LEU A 1 80 ? 5.234 2.310 15.931 1.00 81.31 80 LEU A CA 1
ATOM 636 C C . LEU A 1 80 ? 4.927 1.667 14.570 1.00 81.31 80 LEU A C 1
ATOM 638 O O . LEU A 1 80 ? 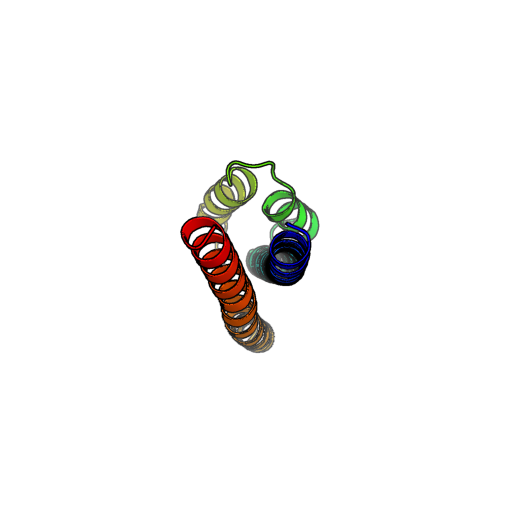5.617 1.954 13.590 1.00 81.31 80 LEU A O 1
ATOM 642 N N . GLU A 1 81 ? 3.870 0.859 14.469 1.00 80.31 81 GLU A N 1
ATOM 643 C CA . GLU A 1 81 ? 3.448 0.274 13.192 1.00 80.31 81 GLU A CA 1
ATOM 644 C C . GLU A 1 81 ? 3.039 1.329 12.161 1.00 80.31 81 GLU A C 1
ATOM 646 O O . GLU A 1 81 ? 3.437 1.233 10.997 1.00 80.31 81 GLU A O 1
ATOM 651 N N . ILE A 1 82 ? 2.300 2.359 12.578 1.00 81.00 82 ILE A N 1
ATOM 652 C CA . ILE A 1 82 ? 1.908 3.469 11.703 1.00 81.00 82 ILE A CA 1
ATOM 653 C C . ILE A 1 82 ? 3.147 4.202 11.182 1.00 81.00 82 ILE A C 1
ATOM 655 O O . ILE A 1 82 ? 3.217 4.505 9.992 1.00 81.00 82 ILE A O 1
ATOM 659 N N . SER A 1 83 ? 4.143 4.476 12.030 1.00 80.69 83 SER A N 1
ATOM 660 C CA . SER A 1 83 ? 5.362 5.176 11.595 1.00 80.69 83 SER A CA 1
ATOM 661 C C . SER A 1 83 ? 6.188 4.355 10.595 1.00 80.69 83 SER A C 1
ATOM 663 O O . SER A 1 83 ? 6.658 4.902 9.595 1.00 80.69 83 SER A O 1
ATOM 665 N N . LYS A 1 84 ? 6.298 3.035 10.800 1.00 82.31 84 LYS A N 1
ATOM 666 C CA . LYS A 1 84 ? 6.946 2.114 9.851 1.00 82.31 84 LYS A CA 1
ATOM 667 C C . LYS A 1 84 ? 6.208 2.079 8.514 1.00 82.31 84 LYS A C 1
ATOM 669 O O . LYS A 1 84 ? 6.835 2.218 7.465 1.00 82.31 84 LYS A O 1
ATOM 674 N N . LYS A 1 85 ? 4.879 1.958 8.550 1.00 79.25 85 LYS A N 1
ATOM 675 C CA . LYS A 1 85 ? 4.039 1.911 7.345 1.00 79.25 85 LYS A CA 1
ATOM 676 C C . LYS A 1 85 ? 4.059 3.239 6.586 1.00 79.25 85 LYS A C 1
ATOM 678 O O . LYS A 1 85 ? 4.199 3.219 5.374 1.00 79.25 85 LYS A O 1
ATOM 683 N N . LYS A 1 86 ? 4.077 4.387 7.274 1.00 79.06 86 LYS A N 1
ATOM 684 C CA . LYS A 1 86 ? 4.268 5.711 6.646 1.00 79.06 86 LYS A CA 1
ATOM 685 C C . LYS A 1 86 ? 5.583 5.811 5.867 1.00 79.06 86 LYS A C 1
ATOM 687 O O . LYS A 1 86 ? 5.579 6.309 4.745 1.00 79.06 86 LYS A O 1
ATOM 692 N N . LYS A 1 87 ? 6.692 5.316 6.433 1.00 79.69 87 LYS A N 1
ATOM 693 C CA . LYS A 1 87 ? 7.989 5.281 5.731 1.00 79.69 87 LYS A CA 1
ATOM 694 C C . LYS A 1 87 ? 7.927 4.386 4.497 1.00 79.69 87 LYS A C 1
ATOM 696 O O . LYS A 1 87 ? 8.346 4.802 3.422 1.00 79.69 87 LYS A O 1
ATOM 701 N N . ALA A 1 88 ? 7.340 3.201 4.636 1.00 78.56 88 ALA A N 1
ATOM 702 C CA . ALA A 1 88 ? 7.134 2.302 3.509 1.00 78.56 88 ALA A CA 1
ATOM 703 C C . ALA A 1 88 ? 6.256 2.943 2.413 1.00 78.56 88 ALA A C 1
ATOM 705 O O . ALA A 1 88 ? 6.447 2.649 1.230 1.00 78.56 88 ALA A O 1
ATOM 706 N N . THR A 1 89 ? 5.311 3.823 2.782 1.00 78.19 89 THR A N 1
ATOM 707 C CA . THR A 1 89 ? 4.342 4.387 1.822 1.00 78.19 89 THR A CA 1
ATOM 708 C C . THR A 1 89 ? 5.035 5.441 0.985 1.00 78.19 89 THR A C 1
ATOM 710 O O . THR A 1 89 ? 4.815 5.506 -0.221 1.00 78.19 89 THR A O 1
ATOM 713 N N . GLY A 1 90 ? 5.958 6.185 1.601 1.00 78.50 90 GLY A N 1
ATOM 714 C CA . GLY A 1 90 ? 6.886 7.053 0.884 1.00 78.50 90 GLY A CA 1
ATOM 715 C C . GLY A 1 90 ? 7.754 6.285 -0.114 1.00 78.50 90 GLY A C 1
ATOM 716 O O . GLY A 1 90 ? 7.929 6.746 -1.238 1.00 78.50 90 GLY A O 1
ATOM 717 N N . ILE A 1 91 ? 8.226 5.085 0.243 1.00 80.44 91 ILE A N 1
ATOM 718 C CA . ILE A 1 91 ? 9.009 4.245 -0.679 1.00 80.44 91 ILE A CA 1
ATOM 719 C C . ILE A 1 91 ? 8.142 3.818 -1.872 1.00 80.44 91 ILE A C 1
ATOM 721 O O . ILE A 1 91 ? 8.531 4.044 -3.015 1.00 80.44 91 ILE A O 1
ATOM 725 N N . GLY A 1 92 ? 6.939 3.285 -1.632 1.00 79.00 92 GLY A N 1
ATOM 726 C CA . GLY A 1 92 ? 6.005 2.909 -2.704 1.00 79.00 92 GLY A CA 1
ATOM 727 C C . GLY A 1 92 ? 5.657 4.079 -3.632 1.00 79.00 92 GLY A C 1
ATOM 728 O O . GLY A 1 92 ? 5.653 3.920 -4.850 1.00 79.00 92 GLY A O 1
ATOM 729 N N . LEU A 1 93 ? 5.460 5.276 -3.071 1.00 85.56 93 LEU A N 1
ATOM 730 C CA . LEU A 1 93 ? 5.210 6.491 -3.845 1.00 85.56 93 LEU A CA 1
ATOM 731 C C . LEU A 1 93 ? 6.418 6.891 -4.702 1.00 85.56 93 LEU A C 1
ATOM 733 O O . LEU A 1 93 ? 6.248 7.266 -5.859 1.00 85.56 93 LEU A O 1
ATOM 737 N N . SER A 1 94 ? 7.638 6.761 -4.172 1.00 84.31 94 SER A N 1
ATOM 738 C CA . SER A 1 94 ? 8.856 7.055 -4.933 1.00 84.31 94 SER A CA 1
ATOM 739 C C . SER A 1 94 ? 9.017 6.142 -6.156 1.00 84.31 94 SER A C 1
ATOM 741 O O . SER A 1 94 ? 9.356 6.631 -7.230 1.00 84.31 94 SER A O 1
ATOM 743 N N . PHE A 1 95 ? 8.669 4.854 -6.037 1.00 85.81 95 PHE A N 1
ATOM 744 C CA . PHE A 1 95 ? 8.646 3.914 -7.164 1.00 85.81 95 PHE A CA 1
ATOM 745 C C . PHE A 1 95 ? 7.631 4.310 -8.244 1.00 85.81 95 PHE A C 1
ATOM 747 O O . PHE A 1 95 ? 7.952 4.247 -9.430 1.00 85.81 95 PHE A O 1
ATOM 754 N N . ILE A 1 96 ? 6.436 4.769 -7.853 1.00 87.69 96 ILE A N 1
ATOM 755 C CA . ILE A 1 96 ? 5.422 5.253 -8.805 1.00 87.69 96 ILE A CA 1
ATOM 756 C C . ILE A 1 96 ? 5.927 6.507 -9.533 1.00 87.69 96 ILE A C 1
ATOM 758 O O . ILE A 1 96 ? 5.832 6.578 -10.759 1.00 87.69 96 ILE A O 1
ATOM 762 N N . CYS A 1 97 ? 6.499 7.475 -8.808 1.00 87.62 97 CYS A N 1
ATOM 763 C CA . CYS A 1 97 ? 7.036 8.703 -9.400 1.00 87.62 97 CYS A CA 1
ATOM 764 C C . CYS A 1 97 ? 8.174 8.414 -10.386 1.00 87.62 97 CYS A C 1
ATOM 766 O O . CYS A 1 97 ? 8.136 8.897 -11.514 1.00 87.62 97 CYS A O 1
ATOM 768 N N . LEU A 1 98 ? 9.154 7.596 -9.989 1.00 88.75 98 LEU A N 1
ATOM 769 C CA . LEU A 1 98 ? 10.285 7.224 -10.845 1.00 88.75 98 LEU A CA 1
ATOM 770 C C . LEU A 1 98 ? 9.828 6.470 -12.097 1.00 88.75 98 LEU A C 1
ATOM 772 O O . LEU A 1 98 ? 10.275 6.788 -13.197 1.00 88.75 98 LEU A O 1
ATOM 776 N N . GLY A 1 99 ? 8.903 5.518 -11.944 1.00 85.31 99 GLY A N 1
ATOM 777 C CA . GLY A 1 99 ? 8.330 4.790 -13.073 1.00 85.31 99 GLY A CA 1
ATOM 778 C C . GLY A 1 99 ? 7.584 5.712 -14.041 1.00 85.31 99 GLY A C 1
ATOM 779 O O . GLY A 1 99 ? 7.787 5.628 -15.248 1.00 85.31 99 GLY A O 1
ATOM 780 N N . THR A 1 100 ? 6.779 6.643 -13.520 1.00 86.44 100 THR A N 1
ATOM 781 C CA . THR A 1 100 ? 6.000 7.586 -14.344 1.00 86.44 100 THR A CA 1
ATOM 782 C C . THR A 1 100 ? 6.907 8.559 -15.098 1.00 86.44 100 THR A C 1
ATOM 784 O O . THR A 1 100 ? 6.718 8.770 -16.293 1.00 86.44 100 THR A O 1
ATOM 787 N N . ILE A 1 101 ? 7.928 9.109 -14.431 1.00 88.50 101 ILE A N 1
ATOM 788 C CA . ILE A 1 101 ? 8.929 9.979 -15.067 1.00 88.50 101 ILE A CA 1
ATOM 789 C C . ILE A 1 101 ? 9.676 9.210 -16.167 1.00 88.50 101 ILE A C 1
ATOM 791 O O . ILE A 1 101 ? 9.850 9.736 -17.264 1.00 88.50 101 ILE A O 1
ATOM 795 N N . GLY A 1 102 ? 10.054 7.953 -15.911 1.00 83.69 102 GLY A N 1
ATOM 796 C CA . GLY A 1 102 ? 10.703 7.089 -16.900 1.00 83.69 102 GLY A CA 1
ATOM 797 C C . GLY A 1 102 ? 9.850 6.850 -18.149 1.00 83.69 102 GLY A C 1
ATOM 798 O O . GLY A 1 102 ? 10.360 6.959 -19.264 1.00 83.69 102 GLY A O 1
ATOM 799 N N . ILE A 1 103 ? 8.543 6.608 -17.985 1.00 84.50 103 ILE 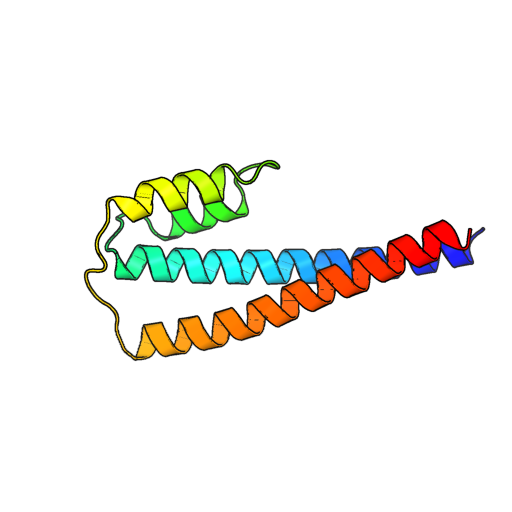A N 1
ATOM 800 C CA . ILE A 1 103 ? 7.614 6.476 -19.121 1.00 84.50 103 ILE A CA 1
ATOM 801 C C . ILE A 1 103 ? 7.496 7.790 -19.898 1.00 84.50 103 ILE A C 1
ATOM 803 O O . ILE A 1 103 ? 7.587 7.766 -21.123 1.00 84.50 103 ILE A O 1
ATOM 807 N N . LEU A 1 104 ? 7.330 8.928 -19.216 1.00 84.69 104 LEU A N 1
ATOM 808 C CA . LEU A 1 104 ? 7.187 10.233 -19.873 1.00 84.69 104 LEU A CA 1
ATOM 809 C C . LEU A 1 104 ? 8.426 10.600 -20.697 1.00 84.69 104 LEU A C 1
ATOM 811 O O . LEU A 1 104 ? 8.293 11.042 -21.835 1.00 84.69 104 LEU A O 1
ATOM 815 N N . ILE A 1 105 ? 9.625 10.368 -20.157 1.00 83.44 105 ILE A N 1
ATOM 816 C CA . ILE A 1 105 ? 10.882 10.593 -20.887 1.00 83.44 105 ILE A CA 1
ATOM 817 C C . ILE A 1 105 ? 10.972 9.648 -22.090 1.00 83.44 105 ILE A C 1
ATOM 819 O O . ILE A 1 105 ? 11.310 10.084 -23.186 1.00 83.44 105 ILE A O 1
ATOM 823 N N . CYS A 1 106 ? 10.618 8.370 -21.917 1.00 77.62 106 CYS A N 1
ATOM 824 C CA . CYS A 1 106 ? 10.616 7.400 -23.011 1.00 77.62 106 CYS A CA 1
ATOM 825 C C . CYS A 1 106 ? 9.619 7.765 -24.127 1.00 77.62 106 CYS A C 1
ATOM 827 O O . CYS A 1 106 ? 9.875 7.438 -25.281 1.00 77.62 106 CYS A O 1
ATOM 829 N N . GLN A 1 107 ? 8.506 8.429 -23.795 1.00 75.81 107 GLN A N 1
ATOM 830 C CA . GLN A 1 107 ? 7.524 8.920 -24.767 1.00 75.81 107 GLN A CA 1
ATOM 831 C C . GLN A 1 107 ? 7.932 10.240 -25.433 1.00 75.81 107 GLN A C 1
ATOM 833 O O . GLN A 1 107 ? 7.603 10.428 -26.594 1.00 75.81 107 GLN A O 1
ATOM 838 N N . MET A 1 108 ? 8.627 11.145 -24.734 1.00 75.19 108 MET A N 1
ATOM 839 C CA . MET A 1 108 ? 9.101 12.414 -25.317 1.00 75.19 108 MET A CA 1
ATOM 840 C C . MET A 1 108 ? 10.335 12.259 -26.215 1.00 75.19 108 MET A C 1
ATOM 842 O O . MET A 1 108 ? 10.593 13.122 -27.047 1.00 75.19 108 MET A O 1
ATOM 846 N N . VAL A 1 109 ? 11.124 11.201 -26.013 1.00 64.31 109 VAL A N 1
ATOM 847 C CA . VAL A 1 109 ? 12.322 10.891 -26.814 1.00 64.31 109 VAL A CA 1
ATOM 848 C C . VAL A 1 109 ? 11.983 10.081 -28.082 1.00 64.31 109 VAL A C 1
ATOM 850 O O . VAL A 1 109 ? 12.853 9.917 -28.936 1.00 64.31 109 VAL A O 1
ATOM 853 N N . LEU A 1 110 ? 10.746 9.581 -28.212 1.00 56.31 110 LEU A N 1
ATOM 854 C CA . LEU A 1 110 ? 10.254 8.817 -29.367 1.00 56.31 110 LEU A CA 1
ATOM 855 C C . LEU A 1 110 ? 9.646 9.724 -30.449 1.00 56.31 110 LEU A C 1
ATOM 857 O O . LEU A 1 110 ? 8.904 10.659 -30.079 1.00 56.31 110 LEU A O 1
#

Solvent-accessible surface area (backbone atoms only — not comparable to full-atom values): 5741 Å² total; per-residue (Å²): 120,68,68,63,54,54,54,46,52,54,28,50,52,43,27,51,56,12,52,54,50,31,43,55,40,51,26,54,50,41,27,50,57,26,51,27,31,66,46,94,56,24,66,56,54,13,47,38,41,65,66,32,67,100,72,54,54,25,44,51,52,50,55,58,56,48,75,78,40,65,81,74,52,86,50,75,69,54,55,51,51,49,55,52,43,53,54,53,37,53,51,19,49,50,36,32,51,54,18,51,52,50,40,52,52,59,57,72,76,98

Sequence (110 aa):
MEWHTIVSVMFGAIIVVGVVSFLYQLYSLVVIDAKTRGIKHPRFWGLFTTLGNNTGNGLLVYLIRRRNCPVVNITEKDKLEISKKKKATGIGLSFICLGTIGILICQMVL

Nearest PDB structures (foldseek):
  5ew5-assembly4_D  TM=6.218E-01  e=5.416E+00  Escherichia coli
  1ujw-assembly1_B  TM=5.792E-01  e=5.710E+00  Escherichia coli
  2ysu-assembly1_B  TM=3.473E-01  e=3.740E+00  Escherichia coli

Foldseek 3Di:
DPPLVVQLVVLVVLLVQLLVQLLVLQLVLQLLLCVQLVPPCSNVLSCQQSVVDDPSVSVVVSVVVVVPGDRNDDDPVSVVSNVVSVVSNVVSVVSNVVSVVSNVVSVVVD

Radius of gyration: 17.59 Å; Cα contacts (8 Å, |Δi|>4): 97; chains: 1; bounding box: 31×18×55 Å

Mean predicted aligned error: 7.9 Å